Protein AF-A0A932M9X8-F1 (afdb_monomer)

Secondary structure (DSSP, 8-state):
-PPP-SHHHHHHHHHHT---GGG-----------B-TTT-SBPPSSSTTSHHHHHHHHHHHH-PEEEEETTEEEEEEBTTB-

Nearest PDB structures (foldseek):
  4zcf-assembly1_A  TM=2.372E-01  e=3.092E+00  Escherichia coli

Sequence (82 aa):
MSPIRNKEELEEFFHNSGKPRRQWRVGTEYEKVGIDRRSGKAIPYSGPRGVEAILRALIEEYNWEPQEDEGHVIALIREKAQ

Mean predicted aligned error: 4.91 Å

Foldseek 3Di:
DDDDDDDVSVVVVVVVVDDPPVPDDDADDDDDFDADPPPRHGADCDDCRHVQVVVVVCCVVPVWDFDDDPRTGDDTHDPPRD

pLDDT: mean 93.18, std 8.15, range [50.72, 97.88]

Structure (mmCIF, N/CA/C/O backbone):
data_AF-A0A932M9X8-F1
#
_entry.id   AF-A0A932M9X8-F1
#
loop_
_atom_site.group_PDB
_atom_site.id
_atom_site.type_symbol
_atom_site.label_atom_id
_atom_site.label_alt_id
_atom_site.label_comp_id
_atom_site.label_asym_id
_atom_site.label_entity_id
_atom_site.label_seq_id
_atom_site.pdbx_PDB_ins_code
_atom_site.Cartn_x
_atom_site.Cartn_y
_atom_site.Cartn_z
_atom_site.occupancy
_atom_site.B_iso_or_equiv
_atom_site.auth_seq_id
_atom_site.auth_comp_id
_atom_site.auth_asym_id
_atom_site.auth_atom_id
_atom_site.pdbx_PDB_model_num
ATOM 1 N N . MET A 1 1 ? 4.303 10.574 19.539 1.00 66.38 1 MET A N 1
ATOM 2 C CA . MET A 1 1 ? 3.681 9.496 20.338 1.00 66.38 1 MET A CA 1
ATOM 3 C C . MET A 1 1 ? 4.451 9.369 21.638 1.00 66.38 1 MET A C 1
ATOM 5 O O . MET A 1 1 ? 5.674 9.435 21.596 1.00 66.38 1 MET A O 1
ATOM 9 N N . SER A 1 2 ? 3.761 9.250 22.771 1.00 82.31 2 SER A N 1
ATOM 10 C CA . SER A 1 2 ? 4.410 8.924 24.045 1.00 82.31 2 SER A CA 1
ATOM 11 C C . SER A 1 2 ? 4.762 7.431 24.068 1.00 82.31 2 SER A C 1
ATOM 13 O O . SER A 1 2 ? 3.998 6.647 23.505 1.00 82.31 2 SER A O 1
ATOM 15 N N . PRO A 1 3 ? 5.883 7.019 24.685 1.00 91.75 3 PRO A N 1
ATOM 16 C CA . PRO A 1 3 ? 6.192 5.603 24.867 1.00 91.75 3 PRO A CA 1
ATOM 17 C C . PRO A 1 3 ? 5.096 4.899 25.666 1.00 91.75 3 PRO A C 1
ATOM 19 O O . PRO A 1 3 ? 4.609 5.474 26.641 1.00 91.75 3 PRO A O 1
ATOM 22 N N . ILE A 1 4 ? 4.768 3.668 25.266 1.00 93.06 4 ILE A N 1
ATOM 23 C CA . ILE A 1 4 ? 3.827 2.793 25.973 1.00 93.06 4 ILE A CA 1
ATOM 24 C C . ILE A 1 4 ? 4.470 2.341 27.283 1.00 93.06 4 ILE A C 1
ATOM 26 O O . ILE A 1 4 ? 5.610 1.872 27.283 1.00 93.06 4 ILE A O 1
ATOM 30 N N . ARG A 1 5 ? 3.762 2.499 28.401 1.00 94.38 5 ARG A N 1
ATOM 31 C CA . ARG A 1 5 ? 4.330 2.325 29.750 1.00 94.38 5 ARG A CA 1
ATOM 32 C C . ARG A 1 5 ? 3.845 1.073 30.463 1.00 94.38 5 ARG A C 1
ATOM 34 O O . ARG A 1 5 ? 4.502 0.619 31.395 1.00 94.38 5 ARG A O 1
ATOM 41 N N . ASN A 1 6 ? 2.697 0.539 30.064 1.00 95.25 6 ASN A N 1
ATOM 42 C CA . ASN A 1 6 ? 2.043 -0.591 30.714 1.00 95.25 6 ASN A CA 1
ATOM 43 C C . ASN A 1 6 ? 1.107 -1.316 29.732 1.00 95.25 6 ASN A C 1
ATOM 45 O O . ASN A 1 6 ? 1.004 -0.956 28.558 1.00 95.25 6 ASN A O 1
ATOM 49 N N . LYS A 1 7 ? 0.463 -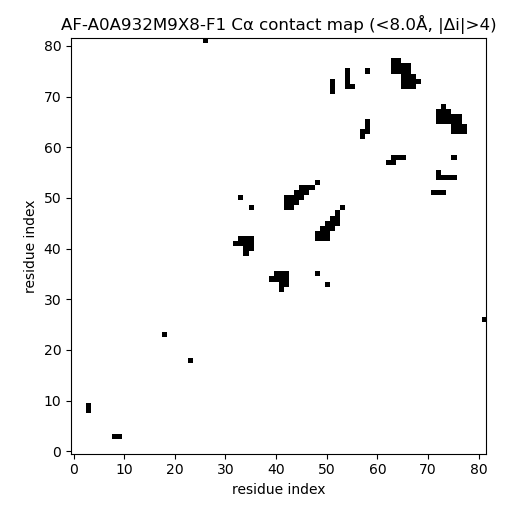2.383 30.210 1.00 96.00 7 LYS A N 1
ATOM 50 C CA . LYS A 1 7 ? -0.433 -3.214 29.403 1.00 96.00 7 LYS A CA 1
ATOM 51 C C . LYS A 1 7 ? -1.756 -2.502 29.116 1.00 96.00 7 LYS A C 1
ATOM 53 O O . LYS A 1 7 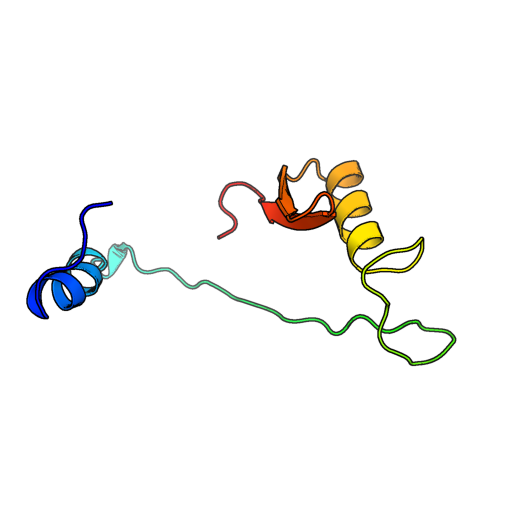? -2.307 -2.660 28.032 1.00 96.00 7 LYS A O 1
ATOM 58 N N . GLU A 1 8 ? -2.243 -1.717 30.065 1.00 95.50 8 GLU A N 1
ATOM 59 C CA . GLU A 1 8 ? -3.517 -1.008 29.985 1.00 95.50 8 GLU A CA 1
ATOM 60 C C . GLU A 1 8 ? -3.527 -0.026 28.803 1.00 95.50 8 GLU A C 1
ATOM 62 O O . GLU A 1 8 ? -4.499 0.029 28.055 1.00 95.50 8 GLU A O 1
ATOM 67 N N . GLU A 1 9 ? -2.407 0.658 28.552 1.00 94.06 9 GLU A N 1
ATOM 68 C CA . GLU A 1 9 ? -2.231 1.548 27.396 1.00 94.06 9 GLU A CA 1
ATOM 69 C C . GLU A 1 9 ? -2.334 0.808 26.043 1.00 94.06 9 GLU A C 1
ATOM 71 O O . GLU A 1 9 ? -2.784 1.389 25.054 1.00 94.06 9 GLU A O 1
ATOM 76 N N . LEU A 1 10 ? -1.965 -0.481 25.978 1.00 93.00 10 LEU A N 1
ATOM 77 C CA . LEU A 1 10 ? -2.157 -1.307 24.775 1.00 93.00 10 LEU A CA 1
ATOM 78 C C . LEU A 1 10 ? -3.627 -1.684 24.578 1.00 93.00 10 LEU A C 1
ATOM 80 O O . LEU A 1 10 ? -4.124 -1.686 23.453 1.00 93.00 10 LEU A O 1
ATOM 84 N N . GLU A 1 11 ? -4.322 -2.020 25.663 1.00 94.75 11 GLU A N 1
ATOM 85 C CA . GLU A 1 11 ? -5.735 -2.410 25.629 1.00 94.75 11 GLU A CA 1
ATOM 86 C C . GLU A 1 11 ? -6.632 -1.223 25.259 1.00 94.75 11 GLU A C 1
ATOM 88 O O . GLU A 1 11 ? -7.563 -1.356 24.457 1.00 94.75 11 GLU A O 1
ATOM 93 N N . GLU A 1 12 ? -6.317 -0.038 25.784 1.00 93.19 12 GLU A N 1
ATOM 94 C CA . GLU A 1 12 ? -7.084 1.185 25.567 1.00 93.19 12 GLU A CA 1
ATOM 95 C C . GLU A 1 12 ? -7.175 1.565 24.077 1.00 93.19 12 GLU A C 1
ATOM 97 O O . GLU A 1 12 ? -8.226 2.018 23.612 1.00 93.19 12 GLU A O 1
ATOM 102 N N . PHE A 1 13 ? -6.132 1.288 23.285 1.00 88.44 13 PHE A N 1
ATOM 103 C CA . PHE A 1 13 ? -6.143 1.486 21.831 1.00 88.44 13 PHE A CA 1
ATOM 104 C C . PHE A 1 13 ? -7.294 0.733 21.136 1.00 88.44 13 PHE A C 1
ATOM 106 O O . PHE A 1 13 ? -7.991 1.286 20.275 1.00 88.44 13 PHE A O 1
ATOM 113 N N . PHE A 1 14 ? -7.538 -0.520 21.531 1.00 91.31 14 PHE A N 1
ATOM 114 C CA . PHE A 1 14 ? -8.617 -1.334 20.969 1.00 91.31 14 PHE A CA 1
ATOM 115 C C . PHE A 1 14 ? -9.986 -0.892 21.483 1.00 91.31 14 PHE A C 1
ATOM 117 O O . PHE A 1 14 ? -10.928 -0.783 20.694 1.00 91.31 14 PHE A O 1
ATOM 124 N N . HIS A 1 15 ? -10.100 -0.587 22.780 1.00 92.56 15 HIS A N 1
ATOM 125 C CA . HIS A 1 15 ? -11.351 -0.105 23.370 1.00 92.56 15 HIS A CA 1
ATOM 126 C C . HIS A 1 15 ? -11.830 1.200 22.721 1.00 92.56 15 HIS A C 1
ATOM 128 O O . HIS A 1 15 ? -13.005 1.309 22.360 1.00 92.56 15 HIS A O 1
ATOM 134 N N . ASN A 1 16 ? -10.914 2.136 22.465 1.00 91.12 16 ASN A N 1
ATOM 135 C CA . ASN A 1 16 ? -11.211 3.410 21.805 1.00 91.12 16 ASN A CA 1
ATOM 136 C C . ASN A 1 16 ? -11.588 3.262 20.320 1.00 91.12 16 ASN A C 1
ATOM 138 O O . ASN A 1 16 ? -12.204 4.159 19.745 1.00 91.12 16 ASN A O 1
ATOM 142 N N . SER A 1 17 ? -11.263 2.127 19.696 1.00 90.75 17 SER A N 1
ATOM 143 C CA . SER A 1 17 ? -11.588 1.841 18.292 1.00 90.75 17 SER A CA 1
ATOM 144 C C . SER A 1 17 ? -12.985 1.231 18.096 1.00 90.75 17 SER A C 1
ATOM 146 O O . SER A 1 17 ? -13.447 1.082 16.958 1.00 90.75 17 SER A O 1
ATOM 148 N N . GLY A 1 18 ? -13.683 0.880 19.183 1.00 93.50 18 GLY A N 1
ATOM 149 C CA . GLY A 1 18 ? -15.027 0.307 19.147 1.00 93.50 18 GLY A CA 1
ATOM 150 C C . GLY A 1 18 ? -16.069 1.272 18.568 1.00 93.50 18 GLY A C 1
ATOM 151 O O . GLY A 1 18 ? -16.220 2.403 19.024 1.00 93.50 18 GLY A O 1
ATOM 152 N N . LYS A 1 19 ? -16.839 0.818 17.570 1.00 94.44 19 LYS A N 1
ATOM 153 C CA . LYS A 1 19 ? -17.886 1.618 16.906 1.00 94.44 19 LYS A CA 1
ATOM 154 C C . LYS A 1 19 ? -19.282 1.051 17.199 1.00 94.44 19 LYS A C 1
ATOM 156 O O . LYS A 1 19 ? -19.452 -0.171 17.175 1.00 94.44 19 LYS A O 1
ATOM 161 N N . PRO A 1 20 ? -20.316 1.891 17.415 1.00 96.44 20 PRO A N 1
ATOM 162 C CA . PRO A 1 20 ? -21.691 1.418 17.557 1.00 96.44 20 PRO A CA 1
ATOM 163 C C . PRO A 1 20 ? -22.168 0.750 16.263 1.00 96.44 20 PRO A C 1
ATOM 165 O O . PRO A 1 20 ? -21.747 1.132 15.172 1.00 96.44 20 PRO A O 1
ATOM 168 N N . ARG A 1 21 ? -23.121 -0.186 16.364 1.00 96.69 21 ARG A N 1
ATOM 169 C CA . ARG A 1 21 ? -23.598 -0.990 15.220 1.00 96.69 21 ARG A CA 1
ATOM 170 C C . ARG A 1 21 ? -24.011 -0.164 13.994 1.00 96.69 21 ARG A C 1
ATOM 172 O O . ARG A 1 21 ? -23.718 -0.552 12.870 1.00 96.69 21 ARG A O 1
ATOM 179 N N . ARG A 1 22 ? -24.610 1.018 14.193 1.00 97.44 22 ARG A N 1
ATOM 180 C CA . ARG A 1 22 ? -24.980 1.960 13.110 1.00 97.44 22 ARG A CA 1
ATOM 181 C C . ARG A 1 22 ? -23.788 2.492 12.288 1.00 97.44 22 ARG A C 1
ATOM 183 O O . ARG A 1 22 ? -23.973 3.004 11.187 1.00 97.44 22 ARG A O 1
ATOM 190 N N . GLN A 1 23 ? -22.572 2.408 12.825 1.00 96.06 23 GLN A N 1
ATOM 191 C CA . GLN A 1 23 ? -21.322 2.840 12.191 1.00 96.06 23 GLN A CA 1
ATOM 192 C C . GLN A 1 23 ? -20.474 1.674 11.670 1.00 96.06 23 GLN A C 1
ATOM 194 O O . GLN A 1 23 ? -19.394 1.914 11.137 1.00 96.06 23 GLN A O 1
ATOM 199 N N . TRP A 1 24 ? -20.934 0.426 11.795 1.00 95.50 24 TRP A N 1
ATOM 200 C CA . TRP A 1 24 ? -20.220 -0.707 11.209 1.00 95.50 24 TRP A CA 1
ATOM 201 C C . TRP A 1 24 ? -20.171 -0.579 9.681 1.00 95.50 24 TRP A C 1
ATOM 203 O O . TRP A 1 24 ? -21.082 -0.027 9.052 1.00 95.50 24 TRP A O 1
ATOM 213 N N . ARG A 1 25 ? -19.070 -1.045 9.093 1.00 93.75 25 ARG A N 1
ATOM 214 C CA . ARG A 1 25 ? -18.776 -1.030 7.654 1.00 93.75 25 ARG A CA 1
ATOM 215 C C . ARG A 1 25 ? -18.111 -2.354 7.277 1.00 93.75 25 ARG A C 1
ATOM 217 O O . ARG A 1 25 ? -17.639 -3.065 8.159 1.00 93.75 25 ARG A O 1
ATOM 224 N N . VAL A 1 26 ? -18.078 -2.658 5.983 1.00 93.62 26 VAL A N 1
ATOM 225 C CA . VAL A 1 26 ? -17.333 -3.791 5.419 1.00 93.62 26 VAL A CA 1
ATOM 226 C C . VAL A 1 26 ? -16.264 -3.215 4.500 1.00 93.62 26 VAL A C 1
ATOM 228 O O . VAL A 1 26 ? -16.602 -2.517 3.546 1.00 93.62 26 VAL A O 1
ATOM 231 N N . GLY A 1 27 ? -14.999 -3.467 4.826 1.00 90.88 27 GLY A N 1
ATOM 232 C CA . GLY A 1 27 ? -13.866 -3.250 3.928 1.00 90.88 27 GLY A CA 1
ATOM 233 C C . GLY A 1 27 ? -13.529 -4.559 3.221 1.00 90.88 27 GLY A C 1
ATOM 234 O O . GLY A 1 27 ? -13.696 -5.631 3.804 1.00 90.88 27 GLY A O 1
ATOM 235 N N . THR A 1 28 ? -13.103 -4.482 1.965 1.00 93.81 28 THR A N 1
ATOM 236 C CA . THR A 1 28 ? -12.697 -5.651 1.176 1.00 93.81 28 THR A CA 1
ATOM 237 C C . THR A 1 28 ? -11.290 -5.443 0.653 1.00 93.81 28 THR A C 1
ATOM 239 O O . THR A 1 28 ? -11.030 -4.428 0.009 1.00 93.81 28 THR A O 1
ATOM 242 N N . GLU A 1 29 ? -10.429 -6.431 0.854 1.00 93.62 29 GLU A N 1
ATOM 243 C CA . GLU A 1 29 ? -9.051 -6.427 0.371 1.00 93.62 29 GLU A CA 1
ATOM 244 C C . GLU A 1 29 ? -8.860 -7.544 -0.660 1.00 93.62 29 GLU A C 1
ATOM 246 O O . GLU A 1 29 ? -9.430 -8.630 -0.532 1.00 93.62 29 GLU A O 1
ATOM 251 N N . TYR A 1 30 ? -8.082 -7.260 -1.710 1.00 94.94 30 TYR A N 1
ATOM 252 C CA . TYR A 1 30 ? -7.830 -8.199 -2.802 1.00 94.94 30 TYR A CA 1
ATOM 253 C C . TYR A 1 30 ? -6.378 -8.151 -3.260 1.00 94.94 30 TYR A C 1
ATOM 255 O O . TYR A 1 30 ? -5.934 -7.182 -3.890 1.00 94.94 30 TYR A O 1
ATOM 263 N N . GLU A 1 31 ? -5.684 -9.263 -3.070 1.00 95.62 31 GLU A N 1
ATOM 264 C CA . GLU A 1 31 ? -4.332 -9.460 -3.573 1.00 95.62 31 GLU A CA 1
ATOM 265 C C . GLU A 1 31 ? -4.360 -10.000 -5.006 1.00 95.62 31 GLU A C 1
ATOM 267 O O . GLU A 1 31 ? -5.180 -10.843 -5.375 1.00 95.62 31 GLU A O 1
ATOM 272 N N . LYS A 1 32 ? -3.467 -9.478 -5.849 1.00 94.38 32 LYS A N 1
ATOM 273 C CA . LYS A 1 32 ? -3.291 -9.917 -7.237 1.00 94.38 32 LYS A CA 1
ATOM 274 C C . LYS A 1 32 ? -1.818 -10.207 -7.464 1.00 94.38 32 LYS A C 1
ATOM 276 O O . LYS A 1 32 ? -0.974 -9.369 -7.162 1.00 94.38 32 LYS A O 1
ATOM 281 N N . VAL A 1 33 ? -1.518 -11.370 -8.035 1.00 94.94 33 VAL A N 1
ATOM 282 C CA . VAL A 1 33 ? -0.144 -11.761 -8.362 1.00 94.94 33 VAL A CA 1
ATOM 283 C C . VAL A 1 33 ? 0.200 -11.256 -9.762 1.00 94.94 33 VAL A C 1
ATOM 285 O O . VAL A 1 33 ? -0.386 -11.696 -10.751 1.00 94.94 33 VAL A O 1
ATOM 288 N N . GLY A 1 34 ? 1.144 -10.318 -9.852 1.00 96.12 34 GLY A N 1
ATOM 289 C CA . GLY A 1 34 ? 1.632 -9.794 -11.127 1.00 96.12 34 GLY A CA 1
ATOM 290 C C . GLY A 1 34 ? 2.577 -10.781 -11.815 1.00 96.12 34 GLY A C 1
ATOM 291 O O . GLY A 1 34 ? 3.636 -11.104 -11.278 1.00 96.12 34 GLY A O 1
ATOM 292 N N . ILE A 1 35 ? 2.215 -11.242 -13.014 1.00 97.00 35 ILE A N 1
ATOM 293 C CA . ILE A 1 35 ? 3.001 -12.205 -13.801 1.00 97.00 35 ILE A CA 1
ATOM 294 C C . ILE A 1 35 ? 3.280 -11.625 -15.189 1.00 97.00 35 ILE A C 1
ATOM 296 O O . ILE A 1 35 ? 2.375 -11.141 -15.870 1.00 97.00 35 ILE A O 1
ATOM 300 N N . ASP A 1 36 ? 4.531 -11.708 -15.642 1.00 95.31 36 ASP A N 1
ATOM 301 C CA . ASP A 1 36 ? 4.890 -11.380 -17.017 1.00 95.31 36 ASP A CA 1
ATOM 302 C C . ASP A 1 36 ? 4.337 -12.447 -17.968 1.00 95.31 36 ASP A C 1
ATOM 304 O O . ASP A 1 36 ? 4.760 -13.604 -17.963 1.00 95.31 36 ASP A O 1
ATOM 308 N N . ARG A 1 37 ? 3.411 -12.041 -18.838 1.00 93.69 37 ARG A N 1
ATOM 309 C CA . ARG A 1 37 ? 2.685 -12.946 -19.743 1.00 93.69 37 ARG A CA 1
ATOM 310 C C . ARG A 1 37 ? 3.588 -13.773 -20.667 1.00 93.69 37 ARG A C 1
ATOM 312 O O . ARG A 1 37 ? 3.172 -14.839 -21.107 1.00 93.69 37 ARG A O 1
ATOM 319 N N . ARG A 1 38 ? 4.783 -13.281 -21.012 1.00 94.69 38 ARG A N 1
ATOM 320 C CA . ARG A 1 38 ? 5.691 -13.965 -21.950 1.00 94.69 38 ARG A CA 1
ATOM 321 C C . ARG A 1 38 ? 6.517 -15.040 -21.258 1.00 94.69 38 ARG A C 1
ATOM 323 O O . ARG A 1 38 ? 6.690 -16.117 -21.812 1.00 94.69 38 ARG A O 1
ATOM 330 N N . SER A 1 39 ? 7.053 -14.728 -20.084 1.00 95.25 39 SER A N 1
ATOM 331 C CA . SER A 1 39 ? 7.953 -15.616 -19.346 1.00 95.25 39 SER A CA 1
ATOM 332 C C . SER A 1 39 ? 7.249 -16.480 -18.301 1.00 95.25 39 SER A C 1
ATOM 334 O O . SER A 1 39 ? 7.839 -17.453 -17.840 1.00 95.25 39 SER A O 1
ATOM 336 N N . GLY A 1 40 ? 6.025 -16.123 -17.901 1.00 96.44 40 GLY A N 1
ATOM 337 C CA . GLY A 1 40 ? 5.293 -16.780 -16.817 1.00 96.44 40 GLY A CA 1
ATOM 338 C C . GLY A 1 40 ? 5.898 -16.540 -15.429 1.00 96.44 40 GLY A C 1
ATOM 339 O O . GLY A 1 40 ? 5.516 -17.211 -14.476 1.00 96.44 40 GLY A O 1
ATOM 340 N N . LYS A 1 41 ? 6.852 -15.612 -15.302 1.00 96.50 41 LYS A N 1
ATOM 341 C CA . LYS A 1 41 ? 7.530 -15.288 -14.039 1.00 96.50 41 LYS A CA 1
ATOM 342 C C . LYS A 1 41 ? 6.866 -14.100 -13.347 1.00 96.50 41 LYS A C 1
ATOM 344 O O . LYS A 1 41 ? 6.207 -13.294 -14.002 1.00 96.50 41 LYS A O 1
ATOM 349 N N . ALA A 1 42 ? 7.081 -13.971 -12.038 1.00 97.88 42 ALA A N 1
ATOM 350 C CA . ALA A 1 42 ? 6.694 -12.776 -11.293 1.00 97.88 42 ALA A CA 1
ATOM 351 C C . ALA A 1 42 ? 7.301 -11.516 -11.934 1.00 97.88 42 ALA A C 1
ATOM 353 O O . ALA A 1 42 ? 8.453 -11.538 -12.385 1.00 97.88 42 ALA A O 1
ATOM 354 N N . ILE A 1 43 ? 6.525 -10.432 -11.991 1.00 97.75 43 ILE A N 1
ATOM 355 C CA . ILE A 1 43 ? 7.048 -9.142 -12.453 1.00 97.75 43 ILE A CA 1
ATOM 356 C C . ILE A 1 43 ? 8.077 -8.602 -11.446 1.00 97.75 43 ILE A C 1
ATOM 358 O O . ILE A 1 43 ? 7.901 -8.791 -10.240 1.00 97.75 43 ILE A O 1
ATOM 362 N N . PRO A 1 44 ? 9.155 -7.940 -11.903 1.00 97.12 44 PRO A N 1
ATOM 363 C CA . PRO A 1 44 ? 10.060 -7.242 -10.999 1.00 97.12 44 PRO A CA 1
ATOM 364 C C . PRO A 1 44 ? 9.347 -6.050 -10.352 1.00 97.12 44 PRO A C 1
ATOM 366 O O . PRO A 1 44 ? 8.289 -5.615 -10.809 1.00 97.12 44 PRO A O 1
ATOM 369 N N . TYR A 1 45 ? 9.950 -5.476 -9.316 1.00 97.19 45 TYR A N 1
ATOM 370 C CA . TYR A 1 45 ? 9.443 -4.227 -8.761 1.00 97.19 45 TYR A CA 1
ATOM 371 C C . TYR A 1 45 ? 9.668 -3.051 -9.728 1.00 97.19 45 TYR A C 1
ATOM 373 O O . TYR A 1 45 ? 8.707 -2.450 -10.208 1.00 97.19 45 TYR A O 1
ATOM 381 N N . SER A 1 46 ? 10.925 -2.784 -10.087 1.00 95.75 46 SER A N 1
ATOM 382 C CA . SER A 1 46 ? 11.301 -1.700 -11.003 1.00 95.75 46 SER A CA 1
ATOM 383 C C . SER A 1 46 ? 11.391 -2.147 -12.466 1.00 95.75 46 SER A C 1
ATOM 385 O O . SER A 1 46 ? 11.458 -3.335 -12.793 1.00 95.75 46 SER A O 1
ATOM 387 N N . GLY A 1 47 ? 11.456 -1.160 -13.362 1.00 94.94 47 GLY A N 1
ATOM 388 C CA . GLY A 1 47 ? 11.589 -1.348 -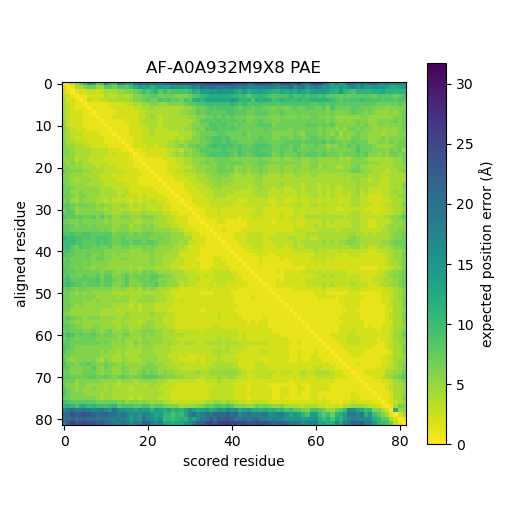14.805 1.00 94.94 47 GLY A CA 1
ATOM 389 C C . GLY A 1 47 ? 10.261 -1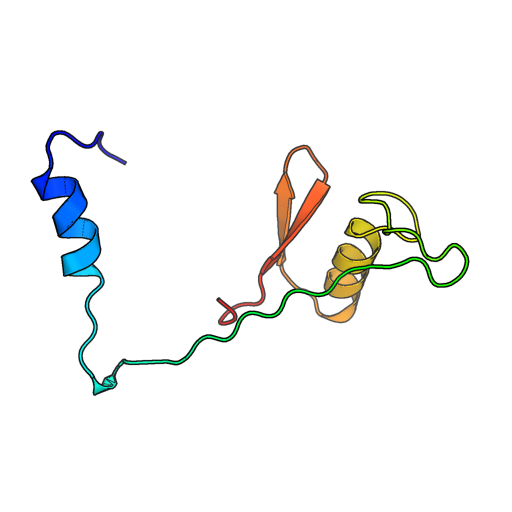.203 -15.556 1.00 94.94 47 GLY A C 1
ATOM 390 O O . GLY A 1 47 ? 9.193 -1.159 -14.951 1.00 94.94 47 GLY A O 1
ATOM 391 N N . PRO A 1 48 ? 10.300 -1.164 -16.900 1.00 94.38 48 PRO A N 1
ATOM 392 C CA . PRO A 1 48 ? 9.158 -0.767 -17.733 1.00 94.38 48 PRO A CA 1
ATOM 393 C C . PRO A 1 48 ? 7.958 -1.726 -17.678 1.00 94.38 48 PRO A C 1
ATOM 395 O O . PRO A 1 48 ? 6.899 -1.419 -18.212 1.00 94.38 48 PRO A O 1
ATOM 398 N N . ARG A 1 49 ? 8.123 -2.913 -17.082 1.00 94.06 49 ARG A N 1
ATOM 399 C CA . ARG A 1 49 ? 7.067 -3.924 -16.901 1.00 94.06 49 ARG A CA 1
ATOM 400 C C . ARG A 1 49 ? 6.982 -4.416 -15.450 1.00 94.06 49 ARG A C 1
ATOM 402 O O . ARG A 1 49 ? 6.618 -5.566 -15.222 1.00 94.06 49 ARG A O 1
ATOM 409 N N . GLY A 1 50 ? 7.410 -3.582 -14.503 1.00 96.56 50 GLY A N 1
ATOM 410 C CA . GLY A 1 50 ? 7.404 -3.885 -13.074 1.00 96.56 50 GLY A CA 1
ATOM 411 C C . GLY A 1 50 ? 6.202 -3.308 -12.325 1.00 96.56 50 GLY A C 1
ATOM 412 O O . GLY A 1 50 ? 5.379 -2.597 -12.901 1.00 96.56 50 GLY A O 1
ATOM 413 N N . VAL A 1 51 ? 6.118 -3.610 -11.029 1.00 97.62 51 VAL A N 1
ATOM 414 C CA . VAL A 1 51 ? 5.089 -3.084 -10.111 1.00 97.62 51 VAL A CA 1
ATOM 415 C C . VAL A 1 51 ? 5.070 -1.556 -10.112 1.00 97.62 51 VAL A C 1
ATOM 417 O O . VAL A 1 51 ? 4.011 -0.955 -10.263 1.00 97.62 51 VAL A O 1
ATOM 420 N N . GLU A 1 52 ? 6.235 -0.917 -10.015 1.00 97.50 52 GLU A N 1
ATOM 421 C CA . GLU A 1 52 ? 6.344 0.542 -9.945 1.00 97.50 52 GLU A CA 1
ATOM 422 C C . GLU A 1 52 ? 5.809 1.221 -11.218 1.00 97.50 52 GLU A C 1
ATOM 424 O O . GLU A 1 52 ? 5.173 2.269 -11.144 1.00 97.50 52 GLU A O 1
ATOM 429 N N . ALA A 1 53 ? 5.984 0.597 -12.389 1.00 97.12 53 ALA A N 1
ATOM 430 C CA . ALA A 1 53 ? 5.417 1.104 -13.639 1.00 97.12 53 ALA A CA 1
ATOM 431 C C . ALA A 1 53 ? 3.879 1.067 -13.633 1.00 97.12 53 ALA A C 1
ATOM 433 O O . ALA A 1 53 ? 3.245 1.984 -14.148 1.00 97.12 53 ALA A O 1
ATOM 434 N N . ILE A 1 54 ? 3.276 0.045 -13.014 1.00 96.81 54 ILE A N 1
ATOM 435 C CA . ILE A 1 54 ? 1.818 -0.040 -12.837 1.00 96.81 54 ILE A CA 1
ATOM 436 C C . ILE A 1 54 ? 1.338 1.078 -11.910 1.00 96.81 54 ILE A C 1
ATOM 438 O O . ILE A 1 54 ? 0.356 1.747 -12.220 1.00 96.81 54 ILE A O 1
ATOM 442 N N . LEU A 1 55 ? 2.034 1.310 -10.793 1.00 97.44 55 LEU A N 1
ATOM 443 C CA . LEU A 1 55 ? 1.668 2.368 -9.851 1.00 97.44 55 LEU A CA 1
ATOM 444 C C . LEU A 1 55 ? 1.766 3.752 -10.506 1.00 97.44 55 LEU A C 1
ATOM 446 O O . LEU A 1 55 ? 0.837 4.544 -10.393 1.00 97.44 55 LEU A O 1
ATOM 450 N N . ARG A 1 56 ? 2.831 4.019 -11.270 1.00 97.56 56 ARG A N 1
ATOM 451 C CA . ARG A 1 56 ? 2.984 5.280 -12.016 1.00 97.56 56 ARG A CA 1
ATOM 452 C C . ARG A 1 56 ? 1.897 5.475 -13.070 1.00 97.56 56 ARG A C 1
ATOM 454 O O . ARG A 1 56 ? 1.338 6.562 -13.144 1.00 97.56 56 ARG A O 1
ATOM 461 N N . ALA A 1 57 ? 1.526 4.424 -13.801 1.00 97.25 57 ALA A N 1
ATOM 462 C CA . ALA A 1 57 ? 0.414 4.495 -14.748 1.00 97.25 57 ALA A CA 1
ATOM 463 C C . ALA A 1 57 ? -0.918 4.843 -14.055 1.00 97.25 57 ALA A C 1
ATOM 465 O O . ALA A 1 57 ? -1.681 5.656 -14.565 1.00 97.25 57 ALA A O 1
ATOM 466 N N . LEU A 1 58 ? -1.180 4.293 -12.863 1.00 96.50 58 LEU A N 1
ATOM 467 C CA . LEU A 1 58 ? -2.377 4.630 -12.081 1.00 96.50 58 LEU A CA 1
ATOM 468 C C . LEU A 1 58 ? -2.366 6.080 -11.567 1.00 96.50 58 LEU A C 1
ATOM 470 O O . LEU A 1 58 ? -3.426 6.699 -11.491 1.00 96.50 58 LEU A O 1
ATOM 474 N N . ILE A 1 59 ? -1.193 6.635 -11.240 1.00 96.44 59 ILE A N 1
ATOM 475 C CA . ILE A 1 59 ? -1.048 8.065 -10.915 1.00 96.44 59 ILE A CA 1
ATOM 476 C C . ILE A 1 59 ? -1.393 8.914 -12.138 1.00 96.44 59 ILE A C 1
ATOM 478 O O . ILE A 1 59 ? -2.203 9.827 -12.031 1.00 96.44 59 ILE A O 1
ATOM 482 N N . GLU A 1 60 ? -0.804 8.610 -13.295 1.00 97.38 60 GLU A N 1
ATOM 483 C CA . GLU A 1 60 ? -1.027 9.368 -14.531 1.00 97.38 60 GLU A CA 1
ATOM 484 C C . GLU A 1 60 ? -2.493 9.323 -14.982 1.00 97.38 60 GLU A C 1
ATOM 486 O O . GLU A 1 60 ? -3.042 10.338 -15.408 1.00 97.38 60 GLU A O 1
ATOM 491 N N . GLU A 1 61 ? -3.141 8.162 -14.868 1.00 97.75 61 GLU A N 1
ATOM 492 C CA . GLU A 1 61 ? -4.510 7.958 -15.343 1.00 97.75 61 GLU A CA 1
ATOM 493 C C . GLU A 1 61 ? -5.571 8.476 -14.360 1.00 97.75 61 GLU A C 1
ATOM 495 O O . GLU A 1 61 ? -6.588 9.028 -14.784 1.00 97.75 61 GLU A O 1
ATOM 500 N N . TYR A 1 62 ? -5.352 8.317 -13.051 1.00 95.19 62 TYR A N 1
ATOM 501 C CA . TYR A 1 62 ? -6.383 8.568 -12.037 1.00 95.19 62 TYR A CA 1
ATOM 502 C C . TYR A 1 62 ? -6.017 9.623 -10.994 1.00 95.19 62 TYR A C 1
ATOM 504 O O . TYR A 1 62 ? -6.829 9.889 -10.104 1.00 95.19 62 TYR A O 1
ATOM 512 N N . ASN A 1 63 ? -4.827 10.219 -11.084 1.00 94.44 63 ASN A N 1
ATOM 513 C CA . ASN A 1 63 ? -4.327 11.232 -10.157 1.00 94.44 63 ASN A CA 1
ATOM 514 C C . ASN A 1 63 ? -4.380 10.773 -8.685 1.00 94.44 63 ASN A C 1
ATOM 516 O O . ASN A 1 63 ? -4.775 11.530 -7.797 1.00 94.44 63 ASN A O 1
ATOM 520 N N . TRP A 1 64 ? -4.043 9.503 -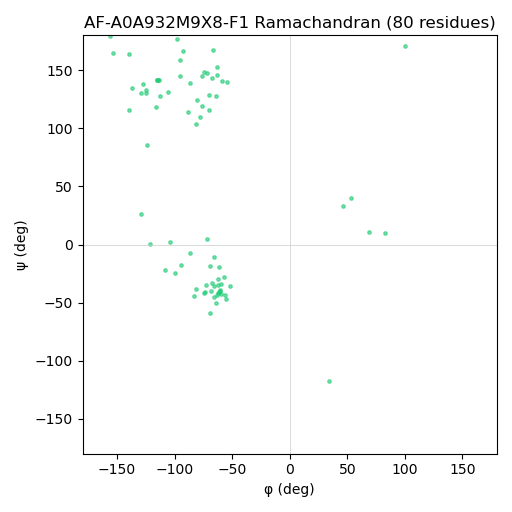8.430 1.00 95.25 64 TRP A N 1
ATOM 521 C CA . TRP A 1 64 ? -3.912 8.976 -7.067 1.00 95.25 64 TRP A CA 1
ATOM 522 C C . TRP A 1 64 ? -2.623 9.478 -6.418 1.00 95.25 64 TRP A C 1
ATOM 524 O O . TRP A 1 64 ? -1.616 9.683 -7.094 1.00 95.25 64 TRP A O 1
ATOM 534 N N . GLU A 1 65 ? -2.649 9.662 -5.101 1.00 95.81 65 GLU A N 1
ATOM 535 C CA . GLU A 1 65 ? -1.518 10.221 -4.362 1.00 95.81 65 GLU A CA 1
ATOM 536 C C . GLU A 1 65 ? -0.455 9.141 -4.105 1.00 95.81 65 GLU A C 1
ATOM 538 O O . GLU A 1 65 ? -0.778 8.102 -3.521 1.00 95.81 65 GLU A O 1
ATOM 543 N N . PRO A 1 66 ? 0.810 9.345 -4.509 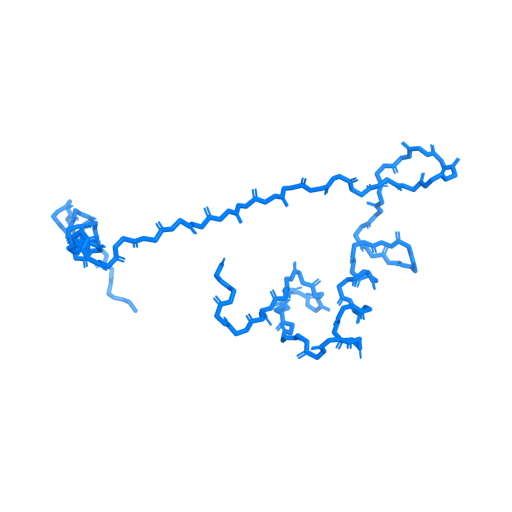1.00 96.56 66 PRO A N 1
ATOM 544 C CA . PRO A 1 66 ? 1.868 8.381 -4.245 1.00 96.56 66 PRO A CA 1
ATOM 545 C C . PRO A 1 66 ? 2.280 8.360 -2.771 1.00 96.56 66 PRO A C 1
ATOM 547 O O . PRO A 1 66 ? 2.293 9.383 -2.087 1.00 96.56 66 PRO A O 1
ATOM 550 N N . GLN A 1 67 ? 2.677 7.182 -2.299 1.00 97.31 67 GLN A N 1
ATOM 551 C CA . GLN A 1 67 ? 3.502 7.004 -1.108 1.00 97.31 67 GLN A CA 1
ATOM 552 C C . GLN A 1 67 ? 4.861 6.469 -1.546 1.00 97.31 67 GLN A C 1
ATOM 554 O O . GLN A 1 67 ? 4.929 5.480 -2.283 1.00 97.31 67 GLN A O 1
ATOM 559 N N . GLU A 1 68 ? 5.925 7.130 -1.100 1.00 97.44 68 GLU A N 1
ATOM 560 C CA . GLU A 1 68 ? 7.295 6.818 -1.496 1.00 97.44 68 GLU A CA 1
ATOM 561 C C . GLU A 1 68 ? 8.115 6.298 -0.316 1.00 97.44 68 GLU A C 1
ATOM 563 O O . GLU A 1 68 ? 7.996 6.802 0.800 1.00 97.44 68 GLU A O 1
ATOM 568 N N . ASP A 1 69 ? 8.969 5.315 -0.588 1.00 97.00 69 ASP A N 1
ATOM 569 C CA . ASP A 1 69 ? 9.997 4.827 0.329 1.00 97.00 69 ASP A CA 1
ATOM 570 C C . ASP A 1 69 ? 11.300 4.612 -0.446 1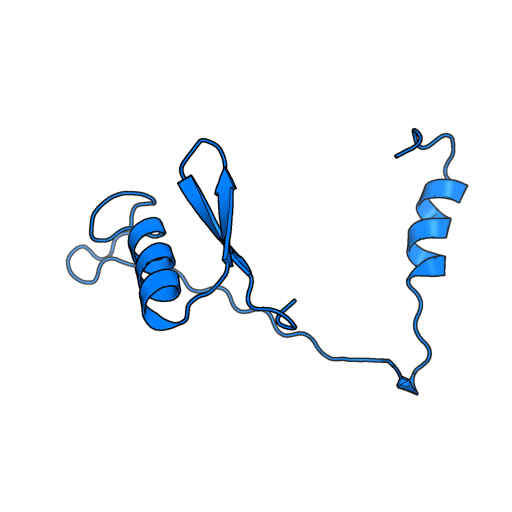.00 97.00 69 ASP A C 1
ATOM 572 O O . ASP A 1 69 ? 11.282 4.115 -1.573 1.00 97.00 69 ASP A O 1
ATOM 576 N N . GLU A 1 70 ? 12.417 5.071 0.115 1.00 95.56 70 GLU A N 1
ATOM 577 C CA . GLU A 1 70 ? 13.747 5.052 -0.520 1.00 95.56 70 GLU A CA 1
ATOM 578 C C . GLU A 1 70 ? 13.775 5.546 -1.991 1.00 95.56 70 GLU A C 1
ATOM 580 O O . GLU A 1 70 ? 14.568 5.087 -2.811 1.00 95.56 70 GLU A O 1
ATOM 585 N N . GLY A 1 71 ? 12.914 6.512 -2.342 1.00 95.12 71 GLY A N 1
ATOM 586 C CA . GLY A 1 71 ? 12.820 7.081 -3.697 1.00 95.12 71 GLY A CA 1
ATOM 587 C C . GLY A 1 71 ? 11.978 6.268 -4.689 1.00 95.12 71 GLY A C 1
ATOM 588 O O . GLY A 1 71 ? 11.971 6.572 -5.883 1.00 95.12 71 GLY A O 1
ATOM 589 N N . HIS A 1 72 ? 11.253 5.258 -4.211 1.00 97.19 72 HIS A N 1
ATOM 590 C CA . HIS A 1 72 ? 10.368 4.423 -5.010 1.00 97.19 72 HIS A CA 1
ATOM 591 C C . HIS A 1 72 ? 8.905 4.576 -4.599 1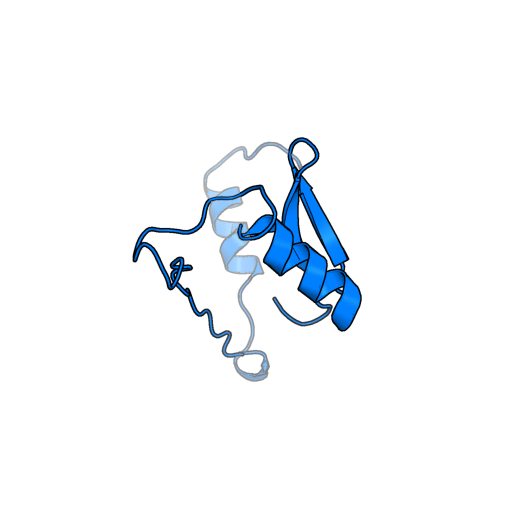.00 97.19 72 HIS A C 1
ATOM 593 O O . HIS A 1 72 ? 8.591 4.616 -3.414 1.00 97.19 72 HIS A O 1
ATOM 599 N N . VAL A 1 73 ? 7.989 4.568 -5.572 1.00 97.56 73 VAL A N 1
ATOM 600 C CA . VAL A 1 73 ? 6.541 4.596 -5.287 1.00 97.56 73 VAL A CA 1
ATOM 601 C C . VAL A 1 73 ? 6.073 3.206 -4.861 1.00 97.56 73 VAL A C 1
ATOM 603 O O . VAL A 1 73 ? 5.988 2.320 -5.707 1.00 97.56 73 VAL A O 1
ATOM 606 N N . ILE A 1 74 ? 5.729 3.026 -3.583 1.00 97.06 74 ILE A N 1
ATOM 607 C CA . ILE A 1 74 ? 5.369 1.722 -2.994 1.00 97.06 74 ILE A CA 1
ATOM 608 C C . ILE A 1 74 ? 3.859 1.498 -2.853 1.00 97.06 74 ILE A C 1
ATOM 610 O O . ILE A 1 74 ? 3.399 0.357 -2.815 1.00 97.06 74 ILE A O 1
ATOM 614 N N . ALA A 1 75 ? 3.077 2.573 -2.770 1.00 96.44 75 ALA A N 1
ATOM 615 C CA . ALA A 1 75 ? 1.631 2.512 -2.601 1.00 96.44 75 ALA A CA 1
ATOM 616 C C . ALA A 1 75 ? 0.966 3.766 -3.170 1.00 96.44 75 ALA A C 1
ATOM 618 O O . ALA A 1 75 ? 1.626 4.774 -3.426 1.00 96.44 75 ALA A O 1
ATOM 619 N N . LEU A 1 76 ? -0.351 3.692 -3.357 1.00 95.94 76 LEU A N 1
ATOM 620 C CA . LEU A 1 76 ? -1.175 4.802 -3.820 1.00 95.94 76 LEU A CA 1
ATOM 621 C C . LEU A 1 76 ? -2.346 4.998 -2.867 1.00 95.94 76 LEU A C 1
ATOM 623 O O . LEU A 1 76 ? -2.986 4.026 -2.463 1.00 95.94 76 LEU A O 1
ATOM 627 N N . ILE A 1 77 ? -2.650 6.251 -2.557 1.00 93.19 77 ILE A N 1
ATOM 628 C CA . ILE A 1 77 ? -3.804 6.642 -1.759 1.00 93.19 77 ILE A CA 1
ATOM 629 C C . ILE A 1 77 ? -4.847 7.253 -2.688 1.00 93.19 77 ILE A C 1
ATOM 631 O O . ILE A 1 77 ? -4.566 8.130 -3.506 1.00 93.19 77 ILE A O 1
ATOM 635 N N . ARG A 1 78 ? -6.087 6.785 -2.541 1.00 89.25 78 ARG A N 1
ATOM 636 C CA . ARG A 1 78 ? -7.253 7.337 -3.230 1.00 89.25 78 ARG A CA 1
ATOM 637 C C . ARG A 1 78 ? -8.305 7.738 -2.207 1.00 89.25 78 ARG A C 1
ATOM 639 O O . ARG A 1 78 ? -9.218 6.962 -1.937 1.00 89.25 78 ARG A O 1
ATOM 646 N N . GLU A 1 79 ? -8.196 8.952 -1.675 1.00 81.25 79 GLU A N 1
ATOM 647 C CA . GLU A 1 79 ? -9.136 9.537 -0.705 1.00 81.25 79 GLU A CA 1
ATOM 648 C C . GLU A 1 79 ? -9.745 8.506 0.283 1.00 81.25 79 GLU A C 1
ATOM 650 O O . GLU A 1 79 ? -9.038 7.880 1.061 1.00 81.25 79 GLU A O 1
ATOM 655 N N . LYS A 1 80 ? -11.076 8.313 0.245 1.00 62.88 80 LYS A N 1
ATOM 656 C CA . LYS A 1 80 ? -11.877 7.450 1.132 1.00 62.88 80 LYS A CA 1
ATOM 657 C C . LYS A 1 80 ? -11.697 5.944 0.890 1.00 62.88 80 LYS A C 1
ATOM 659 O O . LYS A 1 80 ? -12.445 5.159 1.472 1.00 62.88 80 LYS A O 1
ATOM 664 N N . ALA A 1 81 ? -10.793 5.538 0.002 1.00 60.03 81 ALA A N 1
ATOM 665 C CA . ALA A 1 81 ? -10.363 4.153 -0.092 1.00 60.03 81 ALA A CA 1
ATOM 666 C C . ALA A 1 81 ? -9.311 3.929 0.995 1.00 60.03 81 ALA A C 1
ATOM 668 O O . ALA A 1 81 ? -8.185 4.408 0.887 1.00 60.03 81 ALA A O 1
ATOM 669 N N . GLN A 1 82 ? -9.751 3.269 2.060 1.00 50.72 82 GLN A N 1
ATOM 670 C CA . GLN A 1 82 ? -8.898 2.748 3.114 1.00 50.72 82 GLN A CA 1
ATOM 671 C C . GLN A 1 82 ? -8.488 1.324 2.754 1.00 50.72 82 GLN A C 1
ATOM 673 O O . GLN A 1 82 ? -9.369 0.604 2.220 1.00 50.72 82 GLN A O 1
#

Radius of gyration: 19.04 Å; Cα contacts (8 Å, |Δi|>4): 66; chains: 1; bounding box: 39×28×53 Å

Solvent-accessible surface area (backbone atoms only — not comparable to full-atom values): 5505 Å² total; per-residue (Å²): 135,81,83,85,86,56,69,64,66,62,52,48,58,58,63,72,65,66,70,60,79,93,68,66,81,86,87,87,88,83,92,78,85,59,58,36,86,88,79,72,40,74,44,49,57,68,57,97,78,12,53,38,43,54,53,50,51,46,30,75,73,66,70,39,46,77,38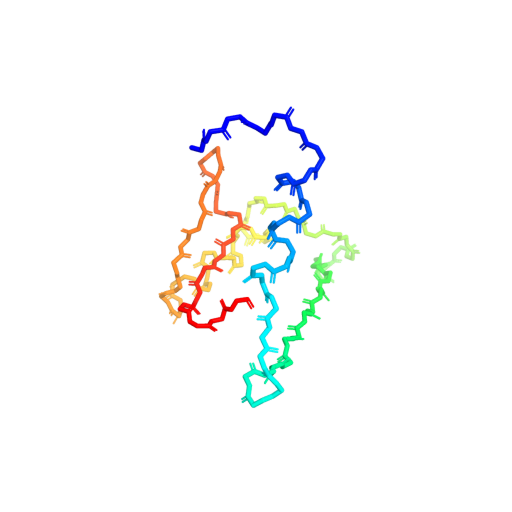,74,56,100,91,38,64,78,48,72,46,52,84,92,60,126